Protein AF-A0A848VWU2-F1 (afdb_monomer_lite)

pLDDT: mean 76.9, std 13.94, range [35.03, 89.62]

Secondary structure (DSSP, 8-state):
------TT---SHHHHHHHHH--SHHHHHHHHHHHHHHHHHHHHHTT-STTHHHHHHHHHH-HHHHHHHHHHHTTPPPPHHHHHHHHHHHHT---

Radius of gyration: 13.31 Å; chains: 1; bounding box: 39×28×31 Å

Sequence (95 aa):
MDVHANPLKPRTEFVKLTMKRAVTPRWKSRAVDLLNLEQALIARKWGALTVGKRIDTLGARYPVSLNMIVREINGSSMLSGAVSVAEAVELQIWK

Foldseek 3Di:
DPPCPVPDDDPDPLLVVQCVPQPDPVSNVLSVLLSLLLVLLVCVVVPDPPSVVSNVVSCVVQVLSNVRSNCVSVVNDDDPVSSVVSSCVSVVVDD

Structure (mmCIF, N/CA/C/O backbone):
data_AF-A0A848VWU2-F1
#
_entry.id   AF-A0A848VWU2-F1
#
loop_
_atom_site.group_PDB
_atom_site.id
_atom_site.type_symbol
_atom_site.label_atom_id
_atom_site.label_alt_id
_atom_site.label_comp_id
_atom_site.label_asym_id
_atom_site.label_entity_id
_atom_site.label_seq_id
_atom_site.pdbx_PDB_ins_code
_atom_site.Cartn_x
_atom_site.Cartn_y
_atom_site.Cartn_z
_atom_site.occupancy
_atom_site.B_iso_or_equiv
_atom_site.auth_seq_id
_atom_site.auth_comp_id
_atom_site.auth_asym_id
_atom_site.auth_atom_id
_atom_site.pdbx_PDB_model_num
ATOM 1 N N . MET A 1 1 ? 22.957 17.830 -7.024 1.00 35.03 1 MET A N 1
ATOM 2 C CA . MET A 1 1 ? 21.617 17.874 -7.645 1.00 35.03 1 MET A CA 1
ATOM 3 C C . MET A 1 1 ? 20.657 17.224 -6.669 1.00 35.03 1 MET A C 1
ATOM 5 O O . MET A 1 1 ? 20.487 16.011 -6.698 1.00 35.03 1 MET A O 1
ATOM 9 N N . ASP A 1 2 ? 20.117 18.022 -5.751 1.00 35.84 2 ASP A N 1
ATOM 10 C CA . ASP A 1 2 ? 19.113 17.578 -4.788 1.00 35.84 2 ASP A CA 1
ATOM 11 C C . ASP A 1 2 ? 17.797 17.325 -5.512 1.00 35.84 2 ASP A C 1
ATOM 13 O O . ASP A 1 2 ? 16.986 18.220 -5.751 1.00 35.84 2 ASP A O 1
ATOM 17 N N . VAL A 1 3 ? 17.596 16.067 -5.892 1.00 39.31 3 VAL A N 1
ATOM 18 C CA . VAL A 1 3 ? 16.277 15.570 -6.253 1.00 39.31 3 VAL A CA 1
ATOM 19 C C . VAL A 1 3 ? 15.508 15.478 -4.943 1.00 39.31 3 VAL A C 1
ATOM 21 O O . VAL A 1 3 ? 15.502 14.443 -4.281 1.00 39.31 3 VAL A O 1
ATOM 24 N N . HIS A 1 4 ? 14.887 16.588 -4.546 1.00 38.84 4 HIS A N 1
ATOM 25 C CA . HIS A 1 4 ? 13.827 16.613 -3.548 1.00 38.84 4 HIS A CA 1
ATOM 26 C C . HIS A 1 4 ? 12.675 15.721 -4.038 1.00 38.84 4 HIS A C 1
ATOM 28 O O . HIS A 1 4 ? 11.657 16.182 -4.553 1.00 38.84 4 HIS A O 1
ATOM 34 N N . ALA A 1 5 ? 12.842 14.408 -3.885 1.00 44.31 5 ALA A N 1
ATOM 35 C CA . ALA A 1 5 ? 11.753 13.463 -3.816 1.00 44.31 5 ALA A CA 1
ATOM 36 C C . ALA A 1 5 ? 10.917 13.908 -2.621 1.00 44.31 5 ALA A C 1
ATOM 38 O O . ALA A 1 5 ? 11.310 13.694 -1.481 1.00 44.31 5 ALA A O 1
ATOM 39 N N . ASN A 1 6 ? 9.824 14.618 -2.892 1.00 44.38 6 ASN A N 1
ATOM 40 C CA . ASN A 1 6 ? 8.860 15.068 -1.897 1.00 44.38 6 ASN A CA 1
ATOM 41 C C . ASN A 1 6 ? 8.533 13.885 -0.964 1.00 44.38 6 ASN A C 1
ATOM 43 O O . ASN A 1 6 ? 7.866 12.943 -1.413 1.00 44.38 6 ASN A O 1
ATOM 47 N N . PRO A 1 7 ? 9.049 13.849 0.278 1.00 52.34 7 PRO A N 1
ATOM 48 C CA . PRO A 1 7 ? 8.900 12.667 1.094 1.00 52.34 7 PRO A CA 1
ATOM 49 C C . PRO A 1 7 ? 7.456 12.645 1.602 1.00 52.34 7 PRO A C 1
ATOM 51 O O . PRO A 1 7 ? 6.976 13.609 2.191 1.00 52.34 7 PRO A O 1
ATOM 54 N N . LEU A 1 8 ? 6.779 11.514 1.380 1.00 64.25 8 LEU A N 1
ATOM 55 C CA . LEU A 1 8 ? 5.561 11.092 2.089 1.00 64.25 8 LEU A CA 1
ATOM 56 C C . LEU A 1 8 ? 4.205 11.674 1.639 1.00 64.25 8 LEU A C 1
ATOM 58 O O . LEU A 1 8 ? 3.294 11.763 2.460 1.00 64.25 8 LEU A O 1
ATOM 62 N N . LYS A 1 9 ? 3.999 12.013 0.358 1.00 74.94 9 LYS A N 1
ATOM 63 C CA . LYS A 1 9 ? 2.633 12.291 -0.136 1.00 74.94 9 LYS A CA 1
ATOM 64 C C . LYS A 1 9 ? 2.043 11.097 -0.895 1.00 74.94 9 LYS A C 1
ATOM 66 O O . LYS A 1 9 ? 2.647 10.686 -1.888 1.00 74.94 9 LYS A O 1
ATOM 71 N N . PRO A 1 10 ? 0.879 10.568 -0.473 1.00 84.00 10 PRO A N 1
ATOM 72 C CA . PRO A 1 10 ? 0.186 9.527 -1.220 1.00 84.00 10 PRO A CA 1
ATOM 73 C C . PRO A 1 10 ? -0.291 10.046 -2.577 1.00 84.00 10 PRO A C 1
ATOM 75 O O . PRO A 1 10 ? -0.766 11.182 -2.693 1.00 84.00 10 PRO A O 1
ATOM 78 N N . ARG A 1 11 ? -0.145 9.224 -3.617 1.00 84.25 11 ARG A N 1
ATOM 79 C CA . ARG A 1 11 ? -0.529 9.561 -4.999 1.00 84.25 11 ARG A CA 1
ATOM 80 C C . ARG A 1 11 ? -1.913 9.022 -5.347 1.00 84.25 11 ARG A C 1
ATOM 82 O O . ARG A 1 11 ? -2.673 9.720 -6.011 1.00 84.25 11 ARG A O 1
ATOM 89 N N . THR A 1 12 ? -2.228 7.849 -4.829 1.00 85.06 12 THR A N 1
ATOM 90 C CA . THR A 1 12 ? -3.489 7.130 -4.935 1.00 85.06 12 THR A CA 1
ATOM 91 C C . THR A 1 12 ? -4.519 7.678 -3.945 1.00 85.06 12 THR A C 1
ATOM 93 O O . THR A 1 12 ? -4.213 7.957 -2.781 1.00 85.06 12 THR A O 1
ATOM 96 N N . GLU A 1 13 ? -5.752 7.852 -4.404 1.00 85.12 13 GLU A N 1
ATOM 97 C CA . GLU A 1 13 ? -6.929 8.200 -3.616 1.00 85.12 13 GLU A CA 1
ATOM 98 C C . GLU A 1 13 ? -7.174 7.181 -2.506 1.00 85.12 13 GLU A C 1
ATOM 100 O O . GLU A 1 13 ? -7.495 7.572 -1.383 1.00 85.12 13 GLU A O 1
ATOM 105 N N . PHE A 1 14 ? -6.929 5.892 -2.764 1.00 83.62 14 PHE A N 1
ATOM 106 C CA . PHE A 1 14 ? -7.022 4.864 -1.727 1.00 83.62 14 PHE A CA 1
ATOM 107 C C . PHE A 1 14 ? -6.114 5.169 -0.521 1.00 83.62 14 PHE A C 1
ATOM 109 O O . PHE A 1 14 ? -6.585 5.203 0.621 1.00 83.62 14 PHE A O 1
ATOM 116 N N . VAL A 1 15 ? -4.823 5.443 -0.748 1.00 85.62 15 VAL A N 1
ATOM 117 C CA . VAL A 1 15 ? -3.882 5.718 0.352 1.00 85.62 15 VAL A CA 1
ATOM 118 C C . VAL A 1 15 ? -4.178 7.077 0.991 1.00 85.62 15 VAL A C 1
ATOM 120 O O . VAL A 1 15 ? -4.142 7.184 2.217 1.00 85.62 15 VAL A O 1
ATOM 123 N N . LYS A 1 16 ? -4.563 8.097 0.207 1.00 86.25 16 LYS A N 1
ATOM 124 C CA . LYS A 1 16 ? -5.002 9.404 0.739 1.00 86.25 16 LYS A CA 1
ATOM 125 C C . LYS A 1 16 ? -6.155 9.258 1.733 1.00 86.25 16 LYS A C 1
ATOM 127 O O . LYS A 1 16 ? -6.085 9.796 2.840 1.00 86.25 16 LYS A O 1
ATOM 132 N N . LEU A 1 17 ? -7.206 8.534 1.350 1.00 82.88 17 LEU A N 1
ATOM 133 C CA . LEU A 1 17 ? -8.388 8.331 2.188 1.00 82.88 17 LEU A CA 1
ATOM 134 C C . LEU A 1 17 ? -8.053 7.516 3.437 1.00 82.88 17 LEU A C 1
ATOM 136 O O . LEU A 1 17 ? -8.398 7.940 4.542 1.00 82.88 17 LEU A O 1
ATOM 140 N N . THR A 1 18 ? -7.301 6.427 3.272 1.00 81.88 18 THR A N 1
ATOM 141 C CA . THR A 1 18 ? -6.909 5.553 4.385 1.00 81.88 18 THR A CA 1
ATOM 142 C C . THR A 1 18 ? -6.056 6.302 5.412 1.00 81.88 18 THR A C 1
ATOM 144 O O . THR A 1 18 ? -6.293 6.203 6.615 1.00 81.88 18 THR A O 1
ATOM 147 N N . MET A 1 19 ? -5.099 7.127 4.966 1.00 84.94 19 MET A N 1
ATOM 148 C CA . MET A 1 19 ? -4.299 7.971 5.864 1.00 84.94 19 MET A CA 1
ATOM 149 C C . MET A 1 19 ? -5.153 9.003 6.606 1.00 84.94 19 MET A C 1
ATOM 151 O O . MET A 1 19 ? -4.931 9.236 7.793 1.00 84.94 19 MET A O 1
ATOM 155 N N . LYS A 1 20 ? -6.147 9.604 5.940 1.00 84.94 20 LYS A N 1
ATOM 156 C CA . LYS A 1 20 ? -7.052 10.582 6.562 1.00 84.94 20 LYS A CA 1
ATOM 157 C C . LYS A 1 20 ? -7.944 9.948 7.635 1.00 84.94 20 LYS A C 1
ATOM 159 O O . LYS A 1 20 ? -8.256 10.597 8.629 1.00 84.94 20 LYS A O 1
ATOM 164 N N . ARG A 1 21 ? -8.360 8.695 7.437 1.00 81.44 21 ARG A N 1
ATOM 165 C CA . ARG A 1 21 ? -9.247 7.946 8.345 1.00 81.44 21 ARG A CA 1
ATOM 166 C C . ARG A 1 21 ? -8.495 7.185 9.442 1.00 81.44 21 ARG A C 1
ATOM 168 O O . ARG A 1 21 ? -9.098 6.767 10.430 1.00 81.44 21 ARG A O 1
ATOM 175 N N . ALA A 1 22 ? -7.174 7.057 9.328 1.00 82.62 22 ALA A N 1
ATOM 176 C CA . ALA A 1 22 ? -6.312 6.413 10.312 1.00 82.62 22 ALA A CA 1
ATOM 177 C C . ALA A 1 22 ? -6.163 7.227 11.617 1.00 82.62 22 ALA A C 1
ATOM 179 O O . ALA A 1 22 ? -5.161 7.900 11.859 1.00 82.62 22 ALA A O 1
ATOM 180 N N . VAL A 1 23 ? -7.161 7.140 12.499 1.00 80.94 23 VAL A N 1
ATOM 181 C CA . VAL A 1 23 ? -7.186 7.886 13.770 1.00 80.94 23 VAL A CA 1
ATOM 182 C C . VAL A 1 23 ? -6.459 7.182 14.922 1.00 80.94 23 VAL A C 1
ATOM 184 O O . VAL A 1 23 ? -5.867 7.849 15.770 1.00 80.94 23 VAL A O 1
ATOM 187 N N . THR A 1 24 ? -6.428 5.845 14.946 1.00 81.81 24 THR A N 1
ATOM 188 C CA . THR A 1 24 ? -5.771 5.073 16.019 1.00 81.81 24 THR A CA 1
ATOM 189 C C . THR A 1 24 ? -4.284 4.827 15.726 1.00 81.81 24 THR A C 1
ATOM 191 O O . THR A 1 24 ? -3.901 4.766 14.555 1.00 81.81 24 THR A O 1
ATOM 194 N N . PRO A 1 25 ? -3.420 4.610 16.742 1.00 82.12 25 PRO A N 1
ATOM 195 C CA . PRO A 1 25 ? -2.003 4.290 16.519 1.00 82.12 25 PRO A CA 1
ATOM 196 C C . PRO A 1 25 ? -1.791 3.080 15.597 1.00 82.12 25 PRO A C 1
ATOM 198 O O . PRO A 1 25 ? -0.935 3.100 14.713 1.00 82.12 25 PRO A O 1
ATOM 201 N N . ARG A 1 26 ? -2.636 2.052 15.742 1.00 82.00 26 ARG A N 1
ATOM 202 C CA . ARG A 1 26 ? -2.623 0.859 14.887 1.00 82.00 26 ARG A CA 1
ATOM 203 C C . ARG A 1 26 ? -2.957 1.196 13.435 1.00 82.00 26 ARG A C 1
ATOM 205 O O . ARG A 1 26 ? -2.282 0.719 12.528 1.00 82.00 26 ARG A O 1
ATOM 212 N N . TRP A 1 27 ? -3.980 2.015 13.205 1.00 82.00 27 TRP A N 1
ATOM 213 C CA . TRP A 1 27 ? -4.370 2.419 11.854 1.00 82.00 27 TRP A CA 1
ATOM 214 C C . TRP A 1 27 ? -3.337 3.342 11.213 1.00 82.00 2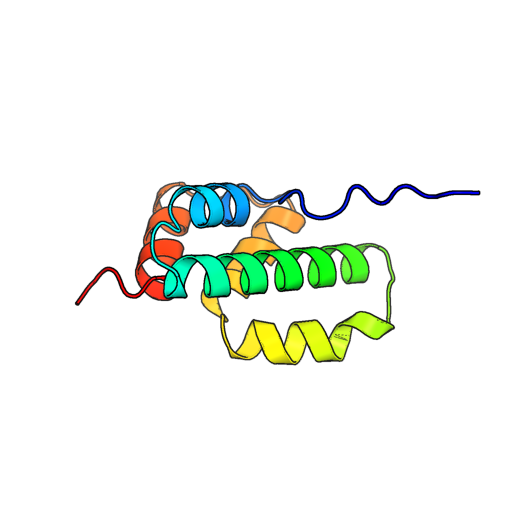7 TRP A C 1
ATOM 216 O O . TRP A 1 27 ? -3.062 3.198 10.027 1.00 82.00 27 TRP A O 1
ATOM 226 N N . LYS A 1 28 ? -2.698 4.224 11.990 1.00 83.44 28 LYS A N 1
ATOM 227 C CA . LYS A 1 28 ? -1.598 5.070 11.503 1.00 83.44 28 LYS A CA 1
ATOM 228 C C . LYS A 1 28 ? -0.421 4.230 11.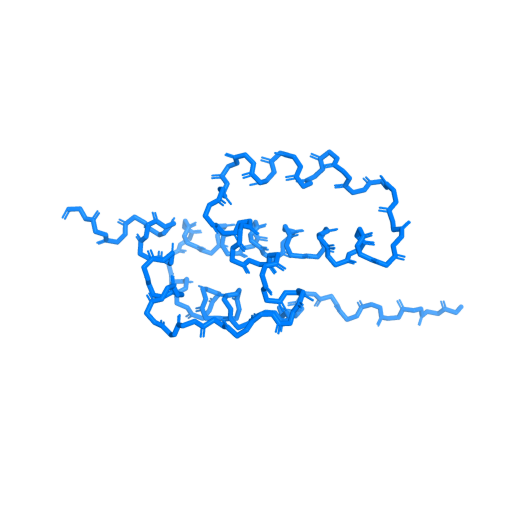021 1.00 83.44 28 LYS A C 1
ATOM 230 O O . LYS A 1 28 ? 0.079 4.466 9.928 1.00 83.44 28 LYS A O 1
ATOM 235 N N . SER A 1 29 ? -0.025 3.214 11.792 1.00 85.25 29 SER A N 1
ATOM 236 C CA . SER A 1 29 ? 1.035 2.287 11.379 1.00 85.25 29 SER A CA 1
ATOM 237 C C . SER A 1 29 ? 0.674 1.542 10.090 1.00 85.25 29 SER A C 1
ATOM 239 O O . SER A 1 29 ? 1.506 1.477 9.188 1.00 85.25 29 SER A O 1
ATOM 241 N N . ARG A 1 30 ? -0.570 1.062 9.950 1.00 84.81 30 ARG A N 1
ATOM 242 C CA . ARG A 1 30 ? -1.043 0.450 8.695 1.00 84.81 30 ARG A CA 1
ATOM 243 C C . ARG A 1 30 ? -0.998 1.436 7.528 1.00 84.81 30 ARG A C 1
ATOM 245 O O . ARG A 1 30 ? -0.489 1.101 6.470 1.00 84.81 30 ARG A O 1
ATOM 252 N N . ALA A 1 31 ? -1.469 2.663 7.716 1.00 85.00 31 ALA A N 1
ATOM 253 C CA . ALA A 1 31 ? -1.477 3.667 6.658 1.00 85.00 31 ALA A CA 1
ATOM 254 C C . ALA A 1 31 ? -0.057 4.038 6.182 1.00 85.00 31 ALA A C 1
ATOM 256 O O . ALA A 1 31 ? 0.159 4.252 4.990 1.00 85.00 31 ALA A O 1
ATOM 257 N N . VAL A 1 32 ? 0.929 4.043 7.086 1.00 87.75 32 VAL A N 1
ATOM 258 C CA . VAL A 1 32 ? 2.351 4.207 6.735 1.00 87.75 32 VAL A CA 1
ATOM 259 C C . VAL A 1 32 ? 2.873 3.014 5.929 1.00 87.75 32 VAL A C 1
ATOM 261 O O . VAL A 1 32 ? 3.587 3.210 4.945 1.00 87.75 32 VAL A O 1
ATOM 264 N N . ASP A 1 33 ? 2.507 1.784 6.293 1.00 88.62 33 ASP A N 1
ATOM 265 C CA . ASP A 1 33 ? 2.848 0.597 5.500 1.00 88.62 33 ASP A CA 1
ATOM 266 C C . ASP A 1 33 ? 2.263 0.677 4.079 1.00 88.62 33 ASP A C 1
ATOM 268 O O . ASP A 1 33 ? 2.956 0.368 3.109 1.00 88.62 33 ASP A O 1
ATOM 272 N N . LEU A 1 34 ? 1.020 1.146 3.938 1.00 87.56 34 LEU A N 1
ATOM 273 C CA . LEU A 1 34 ? 0.365 1.320 2.638 1.00 87.56 34 LEU A CA 1
ATOM 274 C C . LEU A 1 34 ? 1.039 2.392 1.779 1.00 87.56 34 LEU A C 1
ATOM 276 O O . LEU A 1 34 ? 1.251 2.175 0.587 1.00 87.56 34 LEU A O 1
ATOM 280 N N . LEU A 1 35 ? 1.448 3.508 2.384 1.00 89.44 35 LEU A N 1
ATOM 281 C CA . LEU A 1 35 ? 2.243 4.536 1.711 1.00 89.44 35 LEU A CA 1
ATOM 282 C C . LEU A 1 35 ? 3.593 3.979 1.230 1.00 89.44 35 LEU A C 1
ATOM 284 O O . LEU A 1 35 ? 4.022 4.253 0.110 1.00 89.44 35 LEU A O 1
ATOM 288 N N . ASN A 1 36 ? 4.258 3.159 2.048 1.00 89.50 36 ASN A N 1
ATOM 289 C CA . ASN A 1 36 ? 5.506 2.499 1.661 1.00 89.50 36 ASN A CA 1
ATOM 290 C C . ASN A 1 36 ? 5.303 1.504 0.507 1.00 89.50 36 ASN A C 1
ATOM 292 O O . ASN A 1 36 ? 6.148 1.424 -0.388 1.00 89.50 36 ASN A O 1
ATOM 296 N N . LEU A 1 37 ? 4.199 0.752 0.521 1.00 88.94 37 LEU A N 1
ATOM 297 C CA . LEU A 1 37 ? 3.833 -0.174 -0.550 1.00 88.94 37 LEU A CA 1
ATOM 298 C C . LEU A 1 37 ? 3.569 0.579 -1.858 1.00 88.94 37 LEU A C 1
ATOM 300 O O . LEU A 1 37 ? 4.115 0.217 -2.898 1.00 88.94 37 LEU A O 1
ATOM 304 N N . GLU A 1 38 ? 2.793 1.658 -1.799 1.00 89.62 38 GLU A N 1
ATOM 305 C CA . GLU A 1 38 ? 2.532 2.533 -2.939 1.00 89.62 38 GLU A CA 1
ATOM 306 C C . GLU A 1 38 ? 3.820 3.086 -3.542 1.00 89.62 38 GLU A C 1
ATOM 308 O O . GLU A 1 38 ? 4.045 2.961 -4.746 1.00 89.62 38 GLU A O 1
ATOM 313 N N . GLN A 1 39 ? 4.698 3.657 -2.721 1.00 88.81 39 GLN A N 1
ATOM 314 C CA . GLN A 1 39 ? 5.968 4.195 -3.198 1.00 88.81 39 GLN A CA 1
ATOM 315 C C . GLN A 1 39 ? 6.823 3.122 -3.868 1.00 88.81 39 GLN A C 1
ATOM 317 O O . GLN A 1 39 ? 7.418 3.379 -4.913 1.00 88.81 39 GLN A O 1
ATOM 322 N N . ALA A 1 40 ? 6.854 1.914 -3.304 1.00 88.56 40 ALA A N 1
ATOM 323 C CA . ALA A 1 40 ? 7.575 0.795 -3.890 1.00 88.56 40 ALA A CA 1
ATOM 324 C C . ALA A 1 40 ? 6.985 0.396 -5.256 1.00 88.56 40 ALA A C 1
ATOM 326 O O . ALA A 1 40 ? 7.733 0.209 -6.213 1.00 88.56 40 ALA A O 1
ATOM 327 N N . LEU A 1 41 ? 5.657 0.333 -5.388 1.00 88.19 41 LEU A N 1
ATOM 328 C CA . LEU A 1 41 ? 4.980 0.017 -6.652 1.00 88.19 41 LEU A CA 1
ATOM 329 C C . LEU A 1 41 ? 5.218 1.085 -7.725 1.00 88.19 41 LEU A C 1
ATOM 331 O O . LEU A 1 41 ? 5.475 0.757 -8.883 1.00 88.19 41 LEU A O 1
ATOM 335 N N . ILE A 1 42 ? 5.190 2.360 -7.340 1.00 87.19 42 ILE A N 1
ATOM 336 C CA . ILE A 1 42 ? 5.502 3.473 -8.238 1.00 87.19 42 ILE A CA 1
ATOM 337 C C . ILE A 1 42 ? 6.966 3.398 -8.661 1.00 87.19 42 ILE A C 1
ATOM 339 O O . ILE A 1 42 ? 7.246 3.425 -9.854 1.00 87.19 42 ILE A O 1
ATOM 343 N N . ALA A 1 43 ? 7.899 3.236 -7.723 1.00 86.44 43 ALA A N 1
ATOM 344 C CA . ALA A 1 43 ? 9.315 3.088 -8.039 1.00 86.44 43 ALA A CA 1
ATOM 345 C C . ALA A 1 43 ? 9.557 1.918 -9.009 1.00 86.44 43 ALA A C 1
ATOM 347 O O . ALA A 1 43 ? 10.282 2.081 -9.989 1.00 86.44 43 ALA A O 1
ATOM 348 N N . ARG A 1 44 ? 8.881 0.776 -8.808 1.00 86.56 44 ARG A N 1
ATOM 349 C CA . ARG A 1 44 ? 8.926 -0.368 -9.733 1.00 86.56 44 ARG A CA 1
ATOM 350 C C . ARG A 1 44 ? 8.412 -0.004 -11.125 1.00 86.56 44 ARG A C 1
ATOM 352 O O . ARG A 1 44 ? 9.041 -0.375 -12.110 1.00 86.56 44 ARG A O 1
ATOM 359 N N . LYS A 1 45 ? 7.304 0.740 -11.220 1.00 82.75 45 LYS A N 1
ATOM 360 C CA . LYS A 1 45 ? 6.756 1.222 -12.501 1.00 82.75 45 LYS A CA 1
ATOM 361 C C . LYS A 1 45 ? 7.735 2.133 -13.253 1.00 82.75 45 LYS A C 1
ATOM 363 O O . LYS A 1 45 ? 7.760 2.101 -14.476 1.00 82.75 45 LYS A O 1
ATOM 368 N N . TRP A 1 46 ? 8.559 2.895 -12.535 1.00 82.38 46 TRP A N 1
ATOM 369 C CA . TRP A 1 46 ? 9.612 3.749 -13.100 1.00 82.38 46 TRP A CA 1
ATOM 370 C C . TRP A 1 46 ? 10.977 3.047 -13.239 1.00 82.38 46 TRP A C 1
ATOM 372 O O . TRP A 1 46 ? 11.984 3.710 -13.471 1.00 82.38 46 TRP A O 1
ATOM 382 N N . GLY A 1 47 ? 11.029 1.714 -13.122 1.00 80.69 47 GLY A N 1
ATOM 383 C CA . GLY A 1 47 ? 12.226 0.919 -13.420 1.00 80.69 47 GLY A CA 1
ATOM 384 C C . GLY A 1 47 ? 13.157 0.637 -12.237 1.00 80.69 47 GLY A C 1
ATOM 385 O O . GLY A 1 47 ? 14.240 0.091 -12.440 1.00 80.69 47 GLY A O 1
ATOM 386 N N . ALA A 1 48 ? 12.771 0.950 -10.995 1.00 82.88 48 ALA A N 1
ATOM 387 C CA . ALA A 1 48 ? 13.561 0.557 -9.829 1.00 82.88 48 ALA A CA 1
ATOM 388 C C . ALA A 1 48 ? 13.469 -0.963 -9.599 1.00 82.88 48 ALA A C 1
ATOM 390 O O . ALA A 1 48 ? 12.404 -1.494 -9.282 1.00 82.88 48 ALA A O 1
ATOM 391 N N . LEU A 1 49 ? 14.595 -1.670 -9.719 1.00 73.62 49 LEU A N 1
ATOM 392 C CA . LEU A 1 49 ? 14.663 -3.130 -9.553 1.00 73.62 49 LEU A CA 1
ATOM 393 C C . LEU A 1 49 ? 14.767 -3.568 -8.079 1.00 73.62 49 LEU A C 1
ATOM 395 O O . LEU A 1 49 ? 14.392 -4.682 -7.725 1.00 73.62 49 LEU A O 1
ATOM 399 N N . THR A 1 50 ? 15.226 -2.685 -7.191 1.00 78.50 50 THR A N 1
ATOM 400 C CA . THR A 1 50 ? 15.549 -3.004 -5.786 1.00 78.50 50 THR A CA 1
ATOM 401 C C . THR A 1 50 ? 14.345 -3.012 -4.839 1.00 78.50 50 THR A C 1
ATOM 403 O O . THR A 1 50 ? 14.482 -3.333 -3.660 1.00 78.50 50 THR A O 1
ATOM 406 N N . VAL A 1 51 ? 13.146 -2.695 -5.330 1.00 81.38 51 VAL A N 1
ATOM 407 C CA . VAL A 1 51 ? 11.924 -2.593 -4.510 1.00 81.38 51 VAL A CA 1
ATOM 408 C C . VAL A 1 51 ? 11.093 -3.879 -4.466 1.00 81.38 51 VAL A C 1
ATOM 410 O O . VAL A 1 51 ? 10.133 -3.942 -3.699 1.00 81.38 51 VAL A O 1
ATOM 413 N N . GLY A 1 52 ? 11.471 -4.917 -5.226 1.00 82.38 52 GLY A N 1
ATOM 414 C CA . GLY A 1 52 ? 10.736 -6.189 -5.322 1.00 82.38 52 GLY A CA 1
ATOM 415 C C . GLY A 1 52 ? 10.452 -6.825 -3.960 1.00 82.38 52 GLY A C 1
ATOM 416 O O . GLY A 1 52 ? 9.295 -6.960 -3.579 1.00 82.38 52 GLY A O 1
ATOM 417 N N . LYS A 1 53 ? 11.494 -7.049 -3.147 1.00 85.75 53 LYS A N 1
ATOM 418 C CA . LYS A 1 53 ? 11.364 -7.639 -1.800 1.00 85.75 53 LYS A CA 1
ATOM 419 C C . LYS A 1 53 ? 10.418 -6.853 -0.881 1.00 85.75 53 LYS A C 1
ATOM 421 O O . LYS A 1 53 ? 9.726 -7.437 -0.047 1.00 85.75 53 LYS A O 1
ATOM 426 N N . ARG A 1 54 ? 10.387 -5.521 -1.015 1.00 84.44 54 ARG A N 1
ATOM 427 C CA . ARG A 1 54 ? 9.509 -4.649 -0.219 1.00 84.44 54 ARG A CA 1
ATOM 428 C C . ARG A 1 54 ? 8.051 -4.788 -0.651 1.00 84.44 54 ARG A C 1
ATOM 430 O O . ARG A 1 54 ? 7.183 -4.863 0.214 1.00 84.44 54 ARG A O 1
ATOM 437 N N . ILE A 1 55 ? 7.80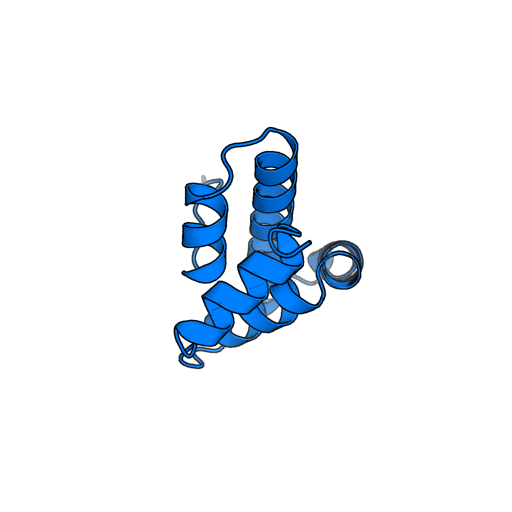8 -4.867 -1.960 1.00 86.69 55 ILE A N 1
ATOM 438 C CA . ILE A 1 55 ? 6.481 -5.135 -2.529 1.00 86.69 55 ILE A CA 1
ATOM 439 C C . ILE A 1 55 ? 6.002 -6.521 -2.112 1.00 86.69 55 ILE A C 1
ATOM 441 O O . ILE A 1 55 ? 4.865 -6.636 -1.680 1.00 86.69 55 ILE A O 1
ATOM 445 N N . ASP A 1 56 ? 6.854 -7.544 -2.163 1.00 87.31 56 ASP A N 1
ATOM 446 C CA . ASP A 1 56 ? 6.460 -8.909 -1.801 1.00 87.31 56 ASP A CA 1
ATOM 447 C C . ASP A 1 56 ? 6.086 -8.999 -0.314 1.00 87.31 56 ASP A C 1
ATOM 449 O O . ASP A 1 56 ? 5.039 -9.534 0.045 1.00 87.31 56 ASP A O 1
ATOM 453 N N . THR A 1 57 ? 6.898 -8.394 0.560 1.00 89.62 57 THR A N 1
ATOM 454 C CA . THR A 1 57 ? 6.667 -8.416 2.014 1.00 89.62 57 THR A CA 1
ATOM 455 C C . THR A 1 57 ? 5.398 -7.653 2.411 1.00 89.62 57 THR A C 1
ATOM 457 O O . THR A 1 57 ? 4.578 -8.162 3.175 1.00 89.62 57 THR A O 1
ATOM 460 N N . LEU A 1 58 ? 5.228 -6.419 1.920 1.00 86.69 58 LEU A N 1
ATOM 461 C CA . LEU A 1 58 ? 4.060 -5.595 2.253 1.00 86.69 58 LEU A CA 1
ATOM 462 C C . LEU A 1 58 ? 2.807 -6.050 1.499 1.00 86.69 58 LEU A C 1
ATOM 464 O O . LEU A 1 58 ? 1.718 -6.041 2.061 1.00 86.69 58 LEU A O 1
ATOM 468 N N . GLY A 1 59 ? 2.954 -6.493 0.255 1.00 86.25 59 GLY A N 1
ATOM 469 C CA . GLY A 1 59 ? 1.868 -6.999 -0.575 1.00 86.25 59 GLY A CA 1
ATOM 470 C C . GLY A 1 59 ? 1.265 -8.291 -0.034 1.00 86.25 59 GLY A C 1
ATOM 471 O O . GLY A 1 59 ? 0.047 -8.431 -0.038 1.00 86.25 59 GLY A O 1
ATOM 472 N N . ALA A 1 60 ? 2.084 -9.193 0.518 1.00 87.00 60 ALA A N 1
ATOM 473 C CA . ALA A 1 60 ? 1.584 -10.380 1.212 1.00 87.00 60 ALA A CA 1
ATOM 474 C C . ALA A 1 60 ? 0.800 -10.030 2.488 1.00 87.00 60 ALA A C 1
ATOM 476 O O . ALA A 1 60 ? -0.149 -10.725 2.843 1.00 87.00 60 ALA A O 1
ATOM 477 N N . ARG A 1 61 ? 1.177 -8.943 3.177 1.00 85.69 61 ARG A N 1
ATOM 478 C CA . ARG A 1 61 ? 0.484 -8.463 4.383 1.00 85.69 61 ARG A CA 1
ATOM 479 C C . ARG A 1 61 ? -0.826 -7.735 4.060 1.00 85.69 61 ARG A C 1
ATOM 481 O O . ARG A 1 61 ? -1.759 -7.823 4.851 1.00 85.69 61 ARG A O 1
ATOM 488 N N . TYR A 1 62 ? -0.883 -7.043 2.923 1.00 85.69 62 TYR A N 1
ATOM 489 C CA . TYR A 1 62 ? -2.008 -6.202 2.503 1.00 85.69 62 TYR A CA 1
ATOM 490 C C . TYR A 1 62 ? -2.436 -6.519 1.054 1.00 85.69 62 TYR A C 1
ATOM 492 O O . TYR A 1 62 ? -2.293 -5.675 0.162 1.00 85.69 62 TYR A O 1
ATOM 500 N N . PRO A 1 63 ? -2.932 -7.739 0.766 1.00 83.88 63 PRO A N 1
ATOM 501 C CA . PRO A 1 63 ? -3.198 -8.187 -0.605 1.00 83.88 63 PRO A CA 1
ATOM 502 C C . PRO A 1 63 ? -4.342 -7.418 -1.279 1.00 83.88 63 PRO A C 1
ATOM 504 O O . PRO A 1 63 ? -4.337 -7.221 -2.497 1.00 83.88 63 PRO A O 1
ATOM 507 N N . VAL A 1 64 ? -5.322 -6.949 -0.502 1.00 84.19 64 VAL A N 1
ATOM 508 C CA . VAL A 1 64 ? -6.424 -6.129 -1.021 1.00 84.19 64 VAL A CA 1
ATOM 509 C C . VAL A 1 64 ? -5.905 -4.738 -1.365 1.00 84.19 64 VAL A C 1
ATOM 511 O O . VAL A 1 64 ? -6.121 -4.258 -2.479 1.00 84.19 64 VAL A O 1
ATOM 514 N N . SER A 1 65 ? -5.147 -4.128 -0.454 1.00 83.88 65 SER A N 1
ATOM 515 C CA . SER A 1 65 ? -4.516 -2.829 -0.691 1.00 83.88 65 SER A CA 1
ATOM 516 C C . SER A 1 65 ? -3.553 -2.846 -1.875 1.00 83.88 65 SER A C 1
ATOM 518 O O . SER A 1 65 ? -3.562 -1.918 -2.677 1.00 83.88 65 SER A O 1
ATOM 520 N N . LEU A 1 66 ? -2.758 -3.911 -2.028 1.00 86.88 66 LEU A N 1
ATOM 521 C CA . LEU A 1 66 ? -1.879 -4.115 -3.180 1.00 86.88 66 LEU A CA 1
ATOM 522 C C . LEU A 1 66 ? -2.666 -4.025 -4.491 1.00 86.88 66 LEU A C 1
ATOM 524 O O . LEU A 1 66 ? -2.305 -3.251 -5.376 1.00 86.88 66 LEU A O 1
ATOM 528 N N . ASN A 1 67 ? -3.761 -4.780 -4.599 1.00 85.38 67 ASN A N 1
ATOM 529 C CA . ASN A 1 67 ? -4.602 -4.780 -5.793 1.00 85.38 67 ASN A CA 1
ATOM 530 C C . ASN A 1 67 ? -5.227 -3.408 -6.066 1.00 85.38 67 ASN A C 1
ATOM 532 O O . ASN A 1 67 ? -5.270 -2.979 -7.220 1.00 85.38 67 ASN A O 1
ATOM 536 N N . MET A 1 68 ? -5.685 -2.712 -5.022 1.00 84.12 68 MET A N 1
ATOM 537 C CA . MET A 1 68 ? -6.237 -1.364 -5.158 1.00 84.12 68 MET A CA 1
ATOM 538 C C . MET A 1 68 ? -5.173 -0.389 -5.664 1.00 84.12 68 MET A C 1
ATOM 540 O O . MET A 1 68 ? -5.341 0.218 -6.719 1.00 84.12 68 MET A O 1
ATOM 544 N N . ILE A 1 69 ? -4.031 -0.304 -4.986 1.00 86.44 69 ILE A N 1
ATOM 545 C CA . ILE A 1 69 ? -2.956 0.624 -5.344 1.00 86.44 69 ILE A CA 1
ATOM 546 C C . ILE A 1 69 ? -2.453 0.364 -6.774 1.00 86.44 69 ILE A C 1
ATOM 548 O O . ILE A 1 69 ? -2.283 1.306 -7.545 1.00 86.44 69 ILE A O 1
ATOM 552 N N . VAL A 1 70 ? -2.270 -0.901 -7.172 1.00 87.88 70 VAL A N 1
ATOM 553 C CA . VAL A 1 70 ? -1.853 -1.263 -8.540 1.00 87.88 70 VAL A CA 1
ATOM 554 C C . VAL A 1 70 ? -2.874 -0.811 -9.585 1.00 87.88 70 VAL A C 1
ATOM 556 O O . VAL A 1 70 ? -2.483 -0.250 -10.611 1.00 87.88 70 VAL A O 1
ATOM 559 N N . ARG A 1 71 ? -4.174 -1.026 -9.341 1.00 86.38 71 ARG A N 1
ATOM 560 C CA . ARG A 1 71 ? -5.241 -0.595 -10.259 1.00 86.38 71 ARG A CA 1
ATOM 561 C C . ARG A 1 71 ? -5.226 0.914 -10.464 1.00 86.38 71 ARG A C 1
ATOM 563 O O . ARG A 1 71 ? -5.274 1.365 -11.608 1.00 86.38 71 ARG A O 1
ATOM 570 N N . GLU A 1 72 ? -5.095 1.677 -9.383 1.00 85.88 72 GLU A N 1
ATOM 571 C CA . GLU A 1 72 ? -5.051 3.137 -9.468 1.00 85.88 72 GLU A CA 1
ATOM 572 C C . GLU A 1 72 ? -3.798 3.639 -10.186 1.00 85.88 72 GLU A C 1
ATOM 574 O O . GLU A 1 72 ? -3.883 4.476 -11.081 1.00 85.88 72 GLU A O 1
ATOM 579 N N . ILE A 1 73 ? -2.630 3.080 -9.852 1.00 85.31 73 ILE A N 1
ATOM 580 C CA . ILE A 1 73 ? -1.362 3.417 -10.512 1.00 85.31 73 ILE A CA 1
ATOM 581 C C . ILE A 1 73 ? -1.444 3.153 -12.021 1.00 85.31 73 ILE A C 1
ATOM 583 O O . ILE A 1 73 ? -0.834 3.883 -12.807 1.00 85.31 73 ILE A O 1
ATOM 587 N N . ASN A 1 74 ? -2.174 2.119 -12.441 1.00 85.69 74 ASN A N 1
ATOM 588 C CA . ASN A 1 74 ? -2.375 1.762 -13.845 1.00 85.69 74 ASN A CA 1
ATOM 589 C C . ASN A 1 74 ? -3.511 2.539 -14.531 1.00 85.69 74 ASN A C 1
ATOM 591 O O . ASN A 1 74 ? -3.795 2.272 -15.694 1.00 85.69 74 ASN A O 1
ATOM 595 N N . GLY A 1 7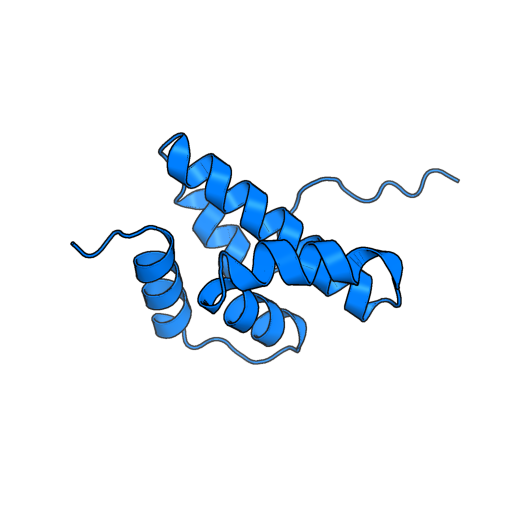5 ? -4.127 3.514 -13.854 1.00 78.44 75 GLY A N 1
ATOM 596 C CA . GLY A 1 75 ? -5.154 4.382 -14.434 1.00 78.44 75 GLY A CA 1
ATOM 597 C C . GLY A 1 75 ? -6.532 3.730 -14.558 1.00 78.44 75 GLY A C 1
ATOM 598 O O . GLY A 1 75 ? -7.391 4.252 -15.262 1.00 78.44 75 GLY A O 1
ATOM 599 N N . SER A 1 76 ? -6.767 2.597 -13.890 1.00 76.88 76 SER A N 1
ATOM 600 C CA . SER A 1 76 ? -8.113 2.026 -13.808 1.00 76.88 76 SER A CA 1
ATOM 601 C C . SER A 1 76 ? -8.968 2.884 -12.880 1.00 76.88 76 SER A C 1
ATOM 603 O O . SER A 1 76 ? -8.570 3.132 -11.739 1.00 76.88 76 SER A O 1
ATOM 605 N N . SER A 1 77 ? -10.147 3.316 -13.340 1.00 62.75 77 SER A N 1
ATOM 606 C CA . SER A 1 77 ? -11.087 4.007 -12.459 1.00 62.75 77 SER A CA 1
ATOM 607 C C . SER A 1 77 ? -11.512 3.054 -11.342 1.00 62.75 77 SER A C 1
ATOM 609 O O . SER A 1 77 ? -11.908 1.908 -11.573 1.00 62.75 77 SER A O 1
ATOM 611 N N . MET A 1 78 ? -11.374 3.508 -10.100 1.00 65.69 78 MET A N 1
ATOM 612 C CA . MET A 1 78 ? -11.906 2.762 -8.973 1.00 65.69 78 MET A CA 1
ATOM 613 C C . MET A 1 78 ? -13.392 3.054 -8.837 1.00 65.69 78 MET A C 1
ATOM 615 O O . MET A 1 78 ? -13.810 4.209 -8.779 1.00 65.69 78 MET A O 1
ATOM 619 N N . LEU A 1 79 ? -14.195 2.000 -8.722 1.00 61.19 79 LEU A N 1
ATOM 620 C CA . LEU A 1 79 ? -15.562 2.135 -8.237 1.00 61.19 79 LEU A CA 1
ATOM 621 C C . LEU A 1 79 ? -15.492 2.604 -6.775 1.00 61.19 79 LEU A C 1
ATOM 623 O O . LEU A 1 79 ? -14.827 1.963 -5.961 1.00 61.19 79 LEU A O 1
ATOM 627 N N . SER A 1 80 ? -16.164 3.705 -6.425 1.00 60.31 80 SER A N 1
ATOM 628 C CA . SER A 1 80 ? -16.075 4.318 -5.083 1.00 60.31 80 SER A CA 1
ATOM 629 C C . SER A 1 80 ? -16.427 3.348 -3.940 1.00 60.31 80 SER A C 1
ATOM 631 O O . SER A 1 80 ? -15.865 3.431 -2.844 1.00 60.31 80 SER A O 1
ATOM 633 N N . GLY A 1 81 ? -17.299 2.369 -4.208 1.00 60.91 81 GLY A N 1
ATOM 634 C CA . GLY A 1 81 ? -17.634 1.294 -3.272 1.00 60.91 81 GLY A CA 1
ATOM 635 C C . GLY A 1 81 ? -16.478 0.323 -3.003 1.00 60.91 81 GLY A C 1
ATOM 636 O O . GLY A 1 81 ? -16.317 -0.131 -1.874 1.00 60.91 81 GLY A O 1
ATOM 637 N N . ALA A 1 82 ? -15.620 0.055 -3.992 1.00 64.88 82 ALA A N 1
ATOM 638 C CA . ALA A 1 82 ? -14.492 -0.868 -3.852 1.00 64.88 82 ALA A CA 1
ATOM 639 C C . ALA A 1 82 ? -13.414 -0.320 -2.903 1.00 64.88 82 ALA A C 1
ATOM 641 O O . ALA A 1 82 ? -12.858 -1.071 -2.106 1.00 64.88 82 ALA A O 1
ATOM 642 N N . VAL A 1 83 ? -13.184 0.997 -2.931 1.00 65.19 83 VAL A N 1
ATOM 643 C CA . VAL A 1 83 ? -12.282 1.701 -2.002 1.00 65.19 83 VAL A CA 1
ATOM 644 C C . VAL A 1 83 ? -12.774 1.571 -0.560 1.00 65.19 83 VAL A C 1
ATOM 646 O O . VAL A 1 83 ? -11.998 1.233 0.328 1.00 65.19 83 VAL A O 1
ATOM 649 N N . SER A 1 84 ? -14.073 1.780 -0.335 1.00 66.75 84 SER A N 1
ATOM 650 C CA . SER A 1 84 ? -14.664 1.720 1.009 1.00 66.75 84 SER A CA 1
ATOM 651 C C . SER A 1 84 ? -14.655 0.300 1.589 1.00 66.75 84 SER A C 1
ATOM 653 O O . SER A 1 84 ? -14.393 0.122 2.775 1.00 66.75 84 SER A O 1
ATOM 655 N N . VAL A 1 85 ? -14.894 -0.721 0.757 1.00 70.00 85 VAL A N 1
ATOM 656 C CA . VAL A 1 85 ? -14.830 -2.134 1.170 1.00 70.00 85 VAL A CA 1
ATOM 657 C C . VAL A 1 85 ? -13.388 -2.567 1.437 1.00 70.00 85 VAL A C 1
ATOM 659 O O . VAL A 1 85 ? -13.126 -3.211 2.449 1.00 70.00 85 VAL A O 1
ATOM 662 N N . ALA A 1 86 ? -12.438 -2.183 0.579 1.00 68.62 86 ALA A N 1
ATOM 663 C CA . ALA A 1 86 ? -11.022 -2.471 0.797 1.00 68.62 86 ALA A CA 1
ATOM 664 C C . ALA A 1 86 ? -10.512 -1.851 2.099 1.00 68.62 86 ALA A C 1
ATOM 666 O O . ALA A 1 86 ? -9.843 -2.517 2.883 1.00 68.62 86 ALA A O 1
ATOM 667 N N . GLU A 1 87 ? -10.888 -0.603 2.368 1.00 66.19 87 GLU A N 1
ATOM 668 C CA . GLU A 1 87 ? -10.558 0.062 3.622 1.00 66.19 87 GLU A CA 1
ATOM 669 C C . GLU A 1 87 ? -11.198 -0.639 4.830 1.00 66.19 87 GLU A C 1
ATOM 671 O O . GLU A 1 87 ? -10.528 -0.863 5.836 1.00 66.19 87 GLU A O 1
ATOM 676 N N . ALA A 1 88 ? -12.467 -1.042 4.736 1.00 69.06 88 ALA A N 1
ATOM 677 C CA . ALA A 1 88 ? -13.159 -1.760 5.805 1.00 69.06 88 ALA A CA 1
ATOM 678 C C . ALA A 1 88 ? -12.511 -3.116 6.136 1.00 69.06 88 ALA A C 1
ATOM 680 O O . ALA A 1 88 ? -12.373 -3.455 7.317 1.00 69.06 88 ALA A O 1
ATOM 681 N N . VAL A 1 89 ? -12.081 -3.860 5.111 1.00 70.00 89 VAL A N 1
ATOM 682 C CA . VAL A 1 89 ? -11.356 -5.133 5.249 1.00 70.00 89 VAL A CA 1
ATOM 683 C C . VAL A 1 89 ? -9.983 -4.905 5.889 1.00 70.00 89 VAL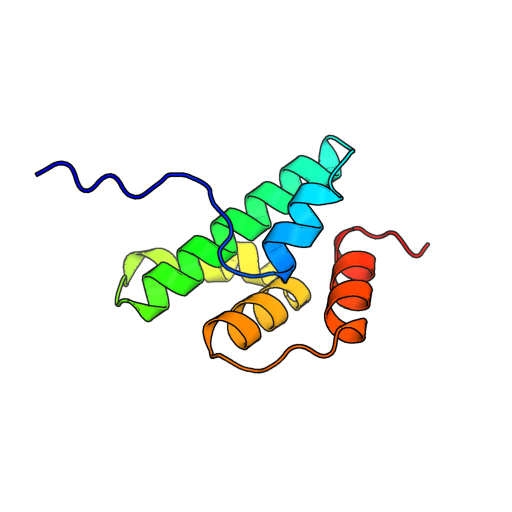 A C 1
ATOM 685 O O . VAL A 1 89 ? -9.620 -5.590 6.845 1.00 70.00 89 VAL A O 1
ATOM 688 N N . GLU A 1 90 ? -9.239 -3.900 5.430 1.00 66.06 90 GLU A N 1
ATOM 689 C CA . GLU A 1 90 ? -7.861 -3.642 5.870 1.00 66.06 90 GLU A CA 1
ATOM 690 C C . GLU A 1 90 ? -7.782 -2.978 7.250 1.00 66.06 90 GLU A C 1
ATOM 692 O O . GLU A 1 90 ? -6.865 -3.237 8.036 1.00 66.06 90 GLU A O 1
ATOM 697 N N . LEU A 1 91 ? -8.762 -2.150 7.611 1.00 63.31 91 LEU A N 1
ATOM 698 C CA . LEU A 1 91 ? -8.881 -1.566 8.946 1.00 63.31 91 LEU A CA 1
ATOM 699 C C . LEU A 1 91 ? -9.608 -2.494 9.935 1.00 63.31 91 LEU A C 1
ATOM 701 O O . LEU A 1 91 ? -9.602 -2.200 11.133 1.00 63.31 91 LEU A O 1
ATOM 705 N N . GLN A 1 92 ? -10.131 -3.642 9.474 1.00 64.94 92 GLN A N 1
ATOM 706 C CA . GLN A 1 92 ? -10.951 -4.582 10.256 1.00 64.94 92 GLN A CA 1
ATOM 707 C C . GLN A 1 92 ? -12.133 -3.878 10.943 1.00 64.94 92 GLN A C 1
ATOM 709 O O . GLN A 1 92 ? -12.421 -4.123 12.114 1.00 64.94 92 GLN A O 1
ATOM 714 N N . ILE A 1 93 ? -12.771 -2.943 10.232 1.00 61.72 93 ILE A N 1
ATOM 715 C CA . ILE A 1 93 ? -13.868 -2.124 10.773 1.00 61.72 93 ILE A CA 1
ATOM 716 C C . ILE A 1 93 ? -15.167 -2.936 10.861 1.00 61.72 93 ILE A C 1
ATOM 718 O O . ILE A 1 93 ? -16.023 -2.629 11.684 1.00 61.72 93 ILE A O 1
ATOM 722 N N . TRP A 1 94 ? -15.299 -3.993 10.059 1.00 48.31 94 TRP A N 1
ATOM 723 C CA . TRP A 1 94 ? -16.429 -4.914 10.124 1.00 48.31 94 TRP A CA 1
ATOM 724 C C . TRP A 1 94 ? -16.022 -6.095 11.010 1.00 48.31 94 TRP A C 1
ATOM 726 O O . TRP A 1 94 ? -15.240 -6.951 10.594 1.00 48.31 94 TRP A O 1
ATOM 736 N N . LYS A 1 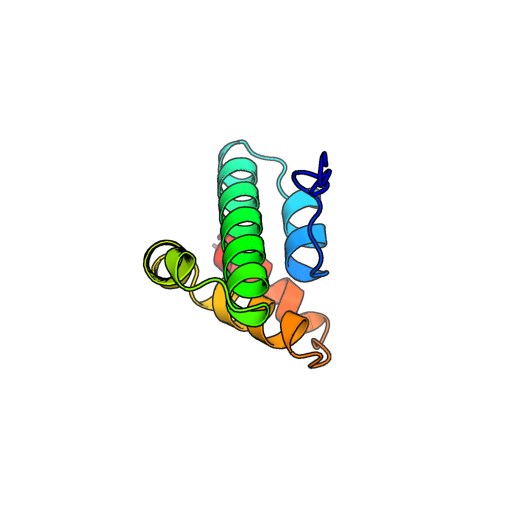95 ? -16.487 -6.070 12.260 1.00 42.38 95 LYS A N 1
ATOM 737 C CA . LYS A 1 95 ? -16.537 -7.231 13.152 1.00 42.38 95 LYS A CA 1
ATOM 738 C C . LYS A 1 95 ? -17.959 -7.755 13.193 1.00 42.38 95 LYS A C 1
ATOM 740 O O . LYS A 1 95 ? -18.871 -6.900 13.213 1.00 42.38 95 LYS A O 1
#